Protein AF-A0A3A4WK89-F1 (afdb_monomer)

Solvent-accessible surface area (backbone atoms only — not comparable to full-atom values): 2494 Å² total; per-residue (Å²): 136,88,64,74,42,79,38,82,39,36,22,71,68,32,46,50,51,50,54,50,39,45,78,73,64,44,88,36,71,46,78,47,65,92,83,56,87,54,44,131

Structure (mmCIF, N/CA/C/O backbone):
data_AF-A0A3A4WK89-F1
#
_entry.id   AF-A0A3A4WK89-F1
#
loop_
_atom_site.group_PDB
_atom_site.id
_atom_site.type_symbol
_atom_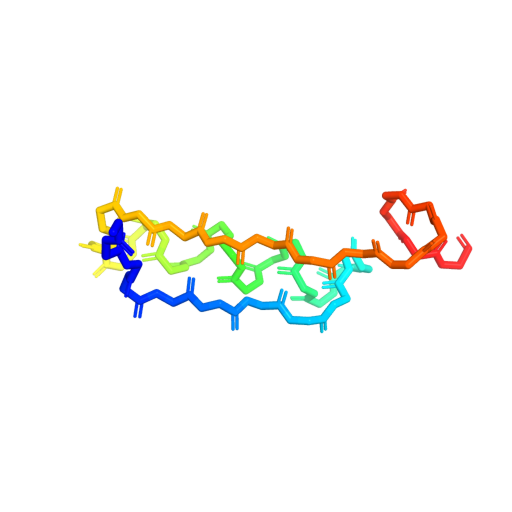site.label_atom_id
_atom_site.label_alt_id
_atom_site.label_comp_id
_atom_site.label_asym_id
_atom_site.label_entity_id
_atom_site.label_seq_id
_atom_site.pdbx_PDB_ins_code
_atom_site.Cartn_x
_atom_site.Cartn_y
_atom_site.Cartn_z
_atom_site.occupancy
_atom_site.B_iso_or_equiv
_atom_site.auth_seq_id
_atom_site.auth_comp_id
_atom_site.auth_asym_id
_atom_site.auth_atom_id
_atom_site.pdbx_PDB_model_num
ATOM 1 N N . MET A 1 1 ? -12.740 -11.752 2.630 1.00 69.94 1 MET A N 1
ATOM 2 C CA . MET A 1 1 ? -11.652 -11.001 3.294 1.00 69.94 1 MET A CA 1
ATOM 3 C C . MET A 1 1 ? -11.702 -9.599 2.738 1.00 69.94 1 MET A C 1
ATOM 5 O O . MET A 1 1 ? -11.490 -9.467 1.542 1.00 69.94 1 MET A O 1
ATOM 9 N N . ASP A 1 2 ? -11.957 -8.598 3.573 1.00 92.19 2 ASP A N 1
ATOM 10 C CA . ASP A 1 2 ? -12.036 -7.210 3.105 1.00 92.19 2 ASP A CA 1
ATOM 11 C C . ASP A 1 2 ? -10.672 -6.522 3.214 1.00 92.19 2 ASP A C 1
ATOM 13 O O . ASP A 1 2 ? -9.841 -6.903 4.051 1.00 92.19 2 ASP A O 1
ATOM 17 N N . TYR A 1 3 ? -10.434 -5.566 2.322 1.00 97.19 3 TYR A N 1
ATOM 18 C CA . TYR A 1 3 ? -9.275 -4.680 2.272 1.00 97.19 3 TYR A CA 1
ATOM 19 C C . TYR A 1 3 ? -9.800 -3.264 2.047 1.00 97.19 3 TYR A C 1
ATOM 21 O O . TYR A 1 3 ? -10.722 -3.081 1.255 1.00 97.19 3 TYR A O 1
ATOM 29 N N . ASP A 1 4 ? -9.200 -2.278 2.704 1.00 97.94 4 ASP A N 1
ATOM 30 C CA . ASP A 1 4 ? -9.554 -0.869 2.507 1.00 97.94 4 ASP A CA 1
ATOM 31 C C . ASP A 1 4 ? -8.855 -0.291 1.266 1.00 97.94 4 ASP A C 1
ATOM 33 O O . ASP A 1 4 ? -9.375 0.603 0.605 1.00 97.94 4 ASP A O 1
ATOM 37 N N . LEU A 1 5 ? -7.668 -0.818 0.939 1.00 97.75 5 LEU A N 1
ATOM 38 C CA . LEU A 1 5 ? -6.894 -0.458 -0.245 1.00 97.75 5 LEU A CA 1
ATOM 39 C C . LEU A 1 5 ? -6.106 -1.665 -0.758 1.00 97.75 5 LEU A C 1
ATOM 41 O O . LEU A 1 5 ? -5.530 -2.429 0.020 1.00 97.75 5 LEU A O 1
ATOM 45 N N . LEU A 1 6 ? -6.036 -1.788 -2.080 1.00 97.81 6 LEU A N 1
ATOM 46 C CA . LEU A 1 6 ? -5.179 -2.732 -2.783 1.00 97.81 6 LEU A CA 1
ATOM 47 C C . LEU A 1 6 ? -4.251 -1.960 -3.721 1.00 97.81 6 LEU A C 1
ATOM 49 O O . LEU A 1 6 ? -4.709 -1.231 -4.597 1.00 97.81 6 LEU A O 1
ATOM 53 N N . VAL A 1 7 ? -2.947 -2.109 -3.510 1.00 97.69 7 VAL 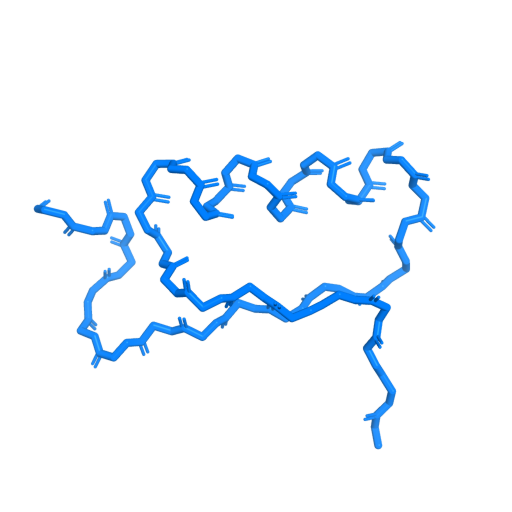A N 1
ATOM 54 C CA . VAL A 1 7 ? -1.891 -1.474 -4.301 1.00 97.69 7 VAL A CA 1
ATOM 55 C C . VAL A 1 7 ? -1.284 -2.517 -5.233 1.00 97.69 7 VAL A C 1
ATOM 57 O O . VAL A 1 7 ? -0.894 -3.595 -4.786 1.00 97.69 7 VAL A O 1
ATOM 60 N N . ILE A 1 8 ? -1.202 -2.200 -6.524 1.00 97.44 8 ILE A N 1
ATOM 61 C CA . ILE A 1 8 ? -0.567 -3.057 -7.530 1.00 97.44 8 ILE A CA 1
ATOM 62 C C . ILE A 1 8 ? 0.808 -2.472 -7.858 1.00 97.44 8 ILE A C 1
ATOM 64 O O . ILE A 1 8 ? 0.907 -1.346 -8.345 1.00 97.44 8 ILE A O 1
ATOM 68 N N . GLY A 1 9 ? 1.850 -3.252 -7.580 1.00 97.06 9 GLY A N 1
ATOM 69 C CA . GLY A 1 9 ? 3.254 -2.862 -7.642 1.00 97.06 9 GLY A CA 1
ATOM 70 C C . GLY A 1 9 ? 3.802 -2.467 -6.268 1.00 97.06 9 GLY A C 1
ATOM 71 O O . GLY A 1 9 ? 3.206 -1.672 -5.544 1.00 97.06 9 GLY A O 1
ATOM 72 N N . SER A 1 10 ? 4.968 -3.007 -5.919 1.00 96.75 10 SER A N 1
ATOM 73 C CA . SER A 1 10 ? 5.661 -2.792 -4.637 1.00 96.75 10 SER A CA 1
ATOM 74 C C . SER A 1 10 ? 6.946 -1.964 -4.765 1.00 96.75 10 SER A C 1
ATOM 76 O O . SER A 1 10 ? 7.782 -1.952 -3.860 1.00 96.75 10 SER A O 1
ATOM 78 N N . GLY A 1 11 ? 7.104 -1.253 -5.887 1.00 96.38 11 GLY A N 1
ATOM 79 C CA . GLY A 1 11 ? 8.156 -0.254 -6.069 1.00 96.38 11 GLY A CA 1
ATOM 80 C C . GLY A 1 11 ? 8.049 0.907 -5.075 1.00 96.38 11 GLY A C 1
ATOM 81 O O . GLY A 1 11 ? 7.126 0.968 -4.260 1.00 96.38 11 GLY A O 1
ATOM 82 N N . SER A 1 12 ? 8.958 1.878 -5.174 1.00 97.12 12 SER A N 1
ATOM 83 C CA . SER A 1 12 ? 9.012 3.038 -4.265 1.00 97.12 12 SER A CA 1
ATOM 84 C C . SER A 1 12 ? 7.657 3.739 -4.086 1.00 97.12 12 SER A C 1
ATOM 86 O O . SER A 1 12 ? 7.255 4.030 -2.961 1.00 97.12 12 SER A O 1
ATOM 88 N N . ALA A 1 13 ? 6.916 3.939 -5.178 1.00 96.81 13 ALA A N 1
ATOM 89 C CA . ALA A 1 13 ? 5.590 4.547 -5.146 1.00 96.81 13 ALA A CA 1
ATOM 90 C C . ALA A 1 13 ? 4.544 3.664 -4.444 1.00 96.81 13 ALA A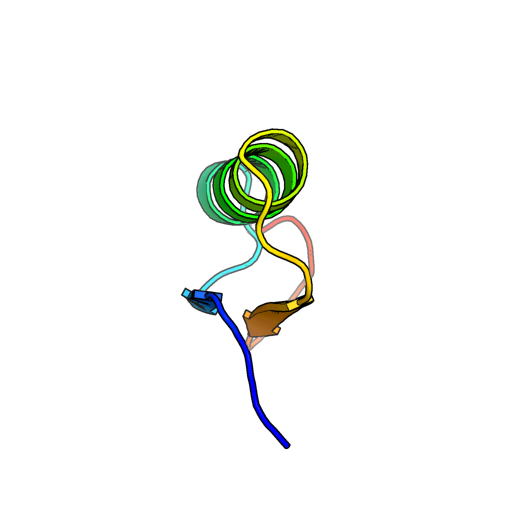 C 1
ATOM 92 O O . ALA A 1 13 ? 3.765 4.163 -3.635 1.00 96.81 13 ALA A O 1
ATOM 93 N N . GLY A 1 14 ? 4.534 2.358 -4.724 1.00 97.56 14 GLY A N 1
ATOM 94 C CA . GLY A 1 14 ? 3.550 1.429 -4.167 1.00 97.56 14 GLY A CA 1
ATOM 95 C C . GLY A 1 14 ? 3.739 1.205 -2.670 1.00 97.56 14 GLY A C 1
ATOM 96 O O . GLY A 1 14 ? 2.781 1.281 -1.900 1.00 97.56 14 GLY A O 1
ATOM 97 N N . ALA A 1 15 ? 4.989 1.029 -2.240 1.00 96.81 15 ALA A N 1
ATOM 98 C CA . ALA A 1 15 ? 5.330 0.924 -0.827 1.00 96.81 15 ALA A CA 1
ATOM 99 C C . ALA A 1 15 ? 4.979 2.213 -0.061 1.00 96.81 15 ALA A C 1
ATOM 101 O O . ALA A 1 15 ? 4.356 2.146 1.000 1.00 96.81 15 ALA A O 1
ATOM 102 N N . ALA A 1 16 ? 5.307 3.387 -0.618 1.00 97.94 16 ALA A N 1
ATOM 103 C CA . ALA A 1 16 ? 4.969 4.670 -0.003 1.00 97.94 16 ALA A CA 1
ATOM 104 C C . ALA A 1 16 ? 3.451 4.892 0.084 1.00 97.94 16 ALA A C 1
ATOM 106 O O . ALA A 1 16 ? 2.953 5.330 1.119 1.00 97.94 16 ALA A O 1
ATOM 107 N N . ALA A 1 17 ? 2.702 4.546 -0.967 1.00 98.19 17 ALA A N 1
ATOM 108 C CA . ALA A 1 17 ? 1.246 4.646 -0.974 1.00 98.19 17 ALA A CA 1
ATOM 109 C C . 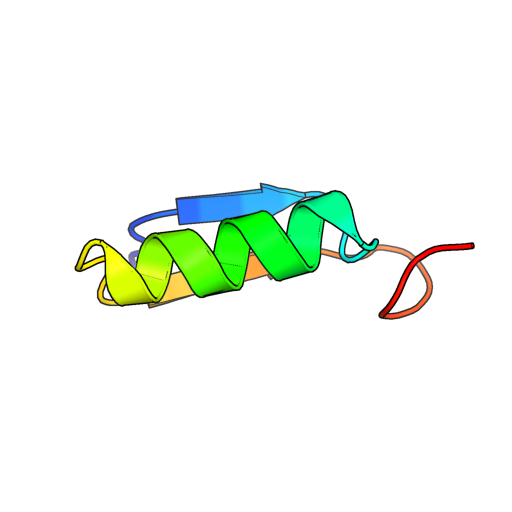ALA A 1 17 ? 0.604 3.724 0.074 1.00 98.19 17 ALA A C 1
ATOM 111 O O . ALA A 1 17 ? -0.287 4.155 0.807 1.00 98.19 17 ALA A O 1
ATOM 112 N N . ALA A 1 18 ? 1.084 2.482 0.189 1.00 98.06 18 ALA A N 1
ATOM 113 C CA . ALA A 1 18 ? 0.577 1.527 1.168 1.00 98.06 18 ALA A CA 1
ATOM 114 C C . ALA A 1 18 ? 0.840 1.984 2.611 1.00 98.06 18 ALA A C 1
ATOM 116 O O . ALA A 1 18 ? -0.074 1.970 3.436 1.00 98.06 18 ALA A O 1
ATOM 117 N N . ALA A 1 19 ? 2.059 2.451 2.901 1.00 97.88 19 ALA A N 1
ATOM 118 C CA . ALA A 1 19 ? 2.406 3.001 4.210 1.00 97.88 19 ALA A CA 1
ATOM 119 C C . ALA A 1 19 ? 1.555 4.235 4.540 1.00 97.88 19 ALA A C 1
ATOM 121 O O . ALA A 1 19 ? 0.957 4.317 5.614 1.00 97.88 19 ALA A O 1
ATOM 122 N N . ARG A 1 20 ? 1.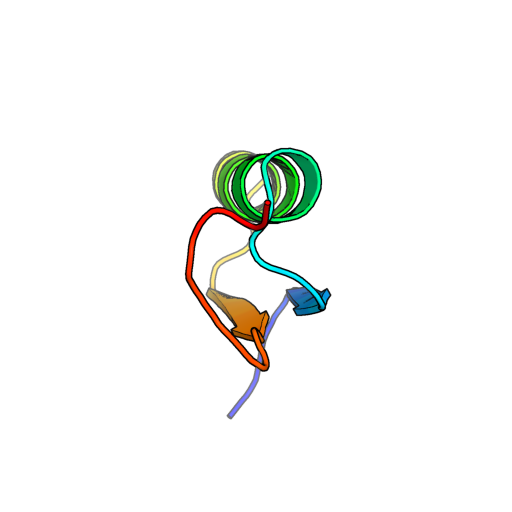412 5.157 3.581 1.00 98.38 20 ARG A N 1
ATOM 123 C CA . ARG A 1 20 ? 0.625 6.375 3.774 1.00 98.38 20 ARG A CA 1
ATOM 124 C C . ARG A 1 20 ? -0.857 6.084 4.007 1.00 98.38 20 ARG A C 1
ATOM 126 O O . ARG A 1 20 ? -1.492 6.777 4.794 1.00 98.38 20 ARG A O 1
ATOM 133 N N . ALA A 1 21 ? -1.414 5.061 3.365 1.00 98.38 21 ALA A N 1
ATOM 134 C CA . ALA A 1 21 ? -2.797 4.653 3.592 1.00 98.38 21 ALA A CA 1
ATOM 135 C C . ALA A 1 21 ? -3.034 4.178 5.036 1.00 98.38 21 ALA A C 1
ATOM 137 O O . ALA A 1 21 ? -4.054 4.530 5.628 1.00 98.38 21 ALA A O 1
ATOM 138 N N . LEU A 1 22 ? -2.081 3.450 5.629 1.00 98.12 22 LEU A N 1
ATOM 139 C CA . LEU A 1 22 ? -2.152 3.038 7.036 1.00 98.12 22 LEU A CA 1
ATOM 140 C C . LEU A 1 22 ? -2.112 4.249 7.980 1.00 98.12 22 LEU A C 1
ATOM 142 O O . LEU A 1 22 ? -2.915 4.334 8.905 1.00 98.12 22 LEU A O 1
ATOM 146 N N . GLU A 1 23 ? -1.238 5.224 7.715 1.00 98.56 23 GLU A N 1
ATOM 147 C CA . GLU A 1 23 ? -1.175 6.476 8.488 1.00 98.56 23 GLU A CA 1
ATOM 148 C C . GLU A 1 23 ? -2.471 7.297 8.406 1.00 98.56 23 GLU A C 1
ATOM 150 O O . GLU A 1 23 ? -2.823 8.007 9.346 1.00 98.56 23 GLU A O 1
ATOM 155 N N . LEU A 1 24 ? -3.183 7.205 7.280 1.00 98.31 24 LEU A N 1
ATOM 156 C CA . LEU A 1 24 ? -4.462 7.878 7.045 1.00 98.31 24 LEU A CA 1
ATOM 157 C C . LEU A 1 24 ? -5.671 7.098 7.589 1.00 98.31 24 LEU A C 1
ATOM 159 O O . LEU A 1 24 ? -6.804 7.552 7.435 1.00 98.31 24 LEU A O 1
ATOM 163 N N . GLY A 1 25 ? -5.449 5.958 8.249 1.00 98.25 25 GLY A N 1
ATOM 164 C CA . GLY A 1 25 ? -6.492 5.207 8.946 1.00 98.25 25 GLY A CA 1
ATOM 165 C C . GLY A 1 25 ? -7.062 4.012 8.184 1.00 98.25 25 GLY A C 1
ATOM 166 O O . GLY A 1 25 ? -8.045 3.428 8.646 1.00 98.25 25 GLY A O 1
ATOM 167 N N . ALA A 1 26 ? -6.459 3.606 7.061 1.00 98.12 26 ALA A N 1
ATOM 168 C CA . ALA A 1 26 ? -6.747 2.292 6.494 1.00 98.12 26 ALA A CA 1
ATOM 169 C C . ALA A 1 26 ? -6.375 1.215 7.524 1.00 98.12 26 ALA A C 1
ATOM 171 O O . ALA A 1 26 ? -5.274 1.209 8.073 1.00 98.12 26 ALA A O 1
ATOM 172 N N . LYS A 1 27 ? -7.293 0.293 7.797 1.00 97.62 27 LYS A N 1
ATOM 173 C CA . LYS A 1 27 ? -7.087 -0.810 8.741 1.00 97.62 27 LYS A CA 1
ATOM 174 C C . LYS A 1 27 ? -6.373 -1.973 8.077 1.00 97.62 27 LYS A C 1
ATOM 176 O O . LYS A 1 27 ? -5.663 -2.722 8.747 1.00 97.62 27 LYS A O 1
ATOM 181 N N . LYS A 1 28 ? -6.583 -2.155 6.772 1.00 97.81 28 LYS A N 1
ATOM 182 C CA . LYS A 1 28 ? -6.008 -3.272 6.034 1.00 97.81 28 LYS A CA 1
ATOM 183 C C . LYS A 1 28 ? -5.693 -2.908 4.591 1.00 97.81 28 LYS A C 1
ATOM 185 O O . LYS A 1 28 ? -6.587 -2.739 3.764 1.00 97.81 28 LYS A O 1
ATOM 190 N N . VAL A 1 29 ? -4.399 -2.866 4.290 1.00 98.12 29 VAL A N 1
ATOM 191 C CA . VAL A 1 29 ? -3.865 -2.580 2.957 1.00 98.12 29 VAL A CA 1
ATOM 192 C C . VAL A 1 29 ? -3.211 -3.838 2.395 1.00 98.12 29 VAL A C 1
ATOM 194 O O . VAL A 1 2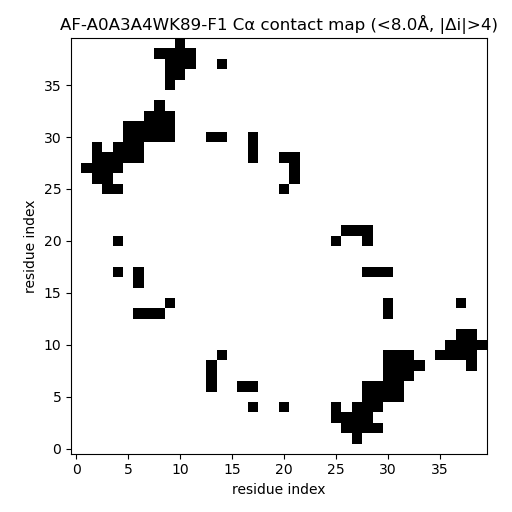9 ? -2.421 -4.490 3.074 1.00 98.12 29 VAL A O 1
ATOM 197 N N . GLY A 1 30 ? -3.568 -4.200 1.166 1.00 97.69 30 GLY A N 1
ATOM 198 C CA . GLY A 1 30 ? -2.920 -5.265 0.407 1.00 97.69 30 GLY A CA 1
ATOM 199 C C . GLY A 1 30 ? -1.958 -4.673 -0.614 1.00 97.69 30 GLY A C 1
ATOM 200 O O . GLY A 1 30 ? -2.295 -3.692 -1.271 1.00 97.69 30 GLY A O 1
ATOM 201 N N . VAL A 1 31 ? -0.784 -5.277 -0.772 1.00 97.62 31 VAL A N 1
ATOM 202 C CA . VAL A 1 31 ? 0.153 -4.954 -1.855 1.00 97.62 31 VAL A CA 1
ATOM 203 C C . VAL A 1 31 ? 0.360 -6.217 -2.676 1.00 97.62 31 VAL A C 1
ATOM 205 O O . VAL A 1 31 ? 0.636 -7.275 -2.111 1.00 97.62 31 VAL A O 1
ATOM 208 N N . ILE A 1 32 ? 0.195 -6.114 -3.992 1.00 97.56 32 ILE A N 1
ATOM 209 C CA . ILE A 1 32 ? 0.426 -7.207 -4.937 1.00 97.56 32 ILE A CA 1
ATOM 210 C C . ILE A 1 32 ? 1.634 -6.847 -5.791 1.00 97.56 32 ILE A C 1
ATOM 212 O O . ILE A 1 32 ? 1.663 -5.793 -6.420 1.00 97.56 32 ILE A O 1
ATOM 216 N N . GLU A 1 33 ? 2.605 -7.748 -5.828 1.00 97.56 33 GLU A N 1
ATOM 217 C CA . GLU A 1 33 ? 3.794 -7.672 -6.668 1.00 97.56 33 GLU A CA 1
ATOM 218 C C . GLU A 1 33 ? 3.911 -8.964 -7.473 1.00 97.56 33 GLU A C 1
ATOM 220 O O . GLU A 1 33 ? 3.637 -10.042 -6.944 1.00 97.56 33 GLU A O 1
ATOM 225 N N . GLN A 1 34 ? 4.290 -8.848 -8.744 1.00 96.88 34 GLN A N 1
ATOM 226 C CA . GLN A 1 34 ? 4.482 -10.004 -9.614 1.00 96.88 34 GLN A CA 1
ATOM 227 C C . GLN A 1 34 ? 5.908 -10.556 -9.518 1.00 96.88 34 GLN A C 1
ATOM 229 O O . GLN A 1 34 ? 6.090 -11.764 -9.635 1.00 96.88 34 GLN A O 1
ATOM 234 N N . ASP A 1 35 ? 6.901 -9.682 -9.345 1.00 95.19 35 ASP A N 1
ATOM 235 C CA . ASP A 1 35 ? 8.317 -10.052 -9.344 1.00 95.19 35 ASP A CA 1
ATOM 236 C C . ASP A 1 35 ? 8.942 -9.887 -7.950 1.00 95.19 35 ASP A C 1
ATOM 238 O O . ASP A 1 35 ? 8.792 -10.761 -7.092 1.00 95.19 35 ASP A O 1
ATOM 242 N N . ARG A 1 36 ? 9.610 -8.753 -7.690 1.00 93.56 36 ARG A N 1
ATOM 243 C CA . ARG A 1 36 ? 10.365 -8.520 -6.454 1.00 93.56 36 ARG A CA 1
ATOM 244 C C . ARG A 1 36 ? 9.889 -7.297 -5.685 1.00 93.5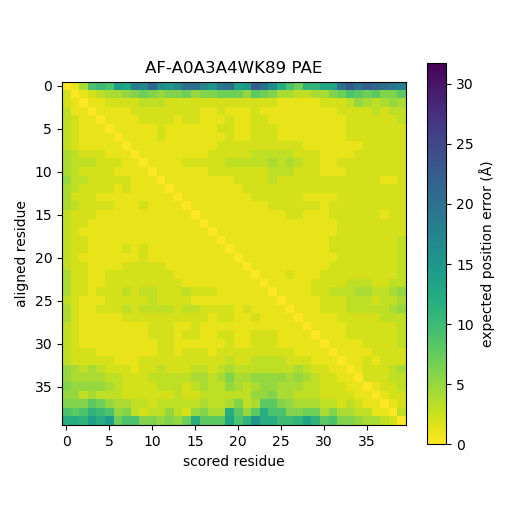6 36 ARG A C 1
ATOM 246 O O . ARG A 1 36 ? 9.614 -6.241 -6.256 1.00 93.56 36 ARG A O 1
ATOM 253 N N . LEU A 1 37 ? 9.879 -7.429 -4.359 1.00 92.38 37 LEU A N 1
ATOM 25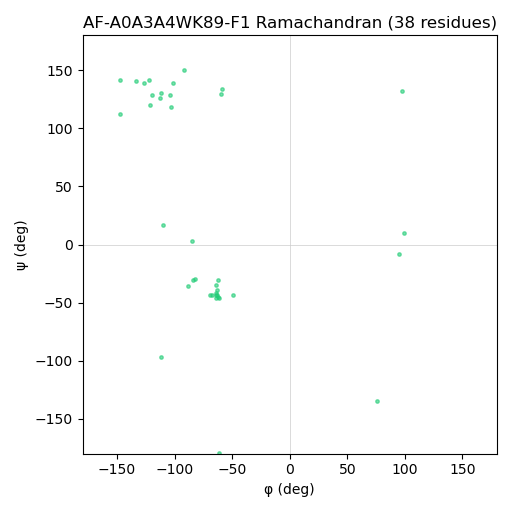4 C CA . LEU A 1 37 ? 9.610 -6.306 -3.467 1.00 92.38 37 LEU A CA 1
ATOM 255 C C . LEU A 1 37 ? 10.629 -5.184 -3.690 1.00 92.38 37 LEU A C 1
ATOM 257 O O . LEU A 1 37 ? 11.831 -5.440 -3.750 1.00 92.38 37 LEU A O 1
ATOM 261 N N . GLY A 1 38 ? 10.149 -3.944 -3.789 1.00 90.25 38 GLY A N 1
ATOM 262 C CA . GLY A 1 38 ? 10.988 -2.766 -4.026 1.00 90.25 38 GLY A CA 1
ATOM 263 C C . GLY A 1 38 ? 11.111 -2.349 -5.495 1.00 90.25 38 GLY A C 1
ATOM 264 O O . GLY A 1 38 ? 11.583 -1.242 -5.758 1.00 90.25 38 GLY A O 1
ATOM 265 N N . GLY A 1 39 ? 10.605 -3.145 -6.443 1.00 88.94 39 GLY A N 1
ATOM 266 C CA . GLY A 1 39 ? 10.614 -2.803 -7.868 1.00 88.94 39 GLY A CA 1
ATOM 267 C C . GLY A 1 39 ? 11.990 -2.982 -8.512 1.00 88.94 39 GLY A C 1
ATOM 268 O O . GLY A 1 39 ? 12.605 -4.025 -8.301 1.00 88.94 39 GLY A O 1
ATOM 269 N N . THR A 1 40 ? 12.422 -1.996 -9.317 1.00 80.69 40 THR A N 1
ATOM 270 C CA . THR A 1 40 ? 13.627 -2.015 -10.181 1.00 80.69 40 THR A CA 1
ATOM 271 C C . THR A 1 40 ? 14.818 -2.716 -9.589 1.00 80.69 40 THR A C 1
ATOM 273 O O . THR A 1 40 ? 15.110 -2.525 -8.385 1.00 80.69 40 THR A O 1
#

Foldseek 3Di:
DDFPEEFEDQAPVRVVVQVVVVVVPGPHYHYDYDDDHHHD

Secondary structure (DSSP, 8-state):
---SEEEE--BHHHHHHHHHHHHTT-S-EEEE-SS-TB--

Nearest PDB structures (foldseek):
  3llv-assembly1_A  TM=9.047E-01  e=2.214E-01  Archaeoglobus fulgidus DSM 4304
  8h5v-assembly1_A  TM=4.746E-01  e=2.459E+00  Vibrio cholerae O395
  3c97-assembly1_A-2  TM=5.465E-01  e=4.892E+00  Aspergillus oryzae RIB40
  3bss-assembly1_A  TM=6.892E-01  e=9.734E+00  Campylobacter jejuni
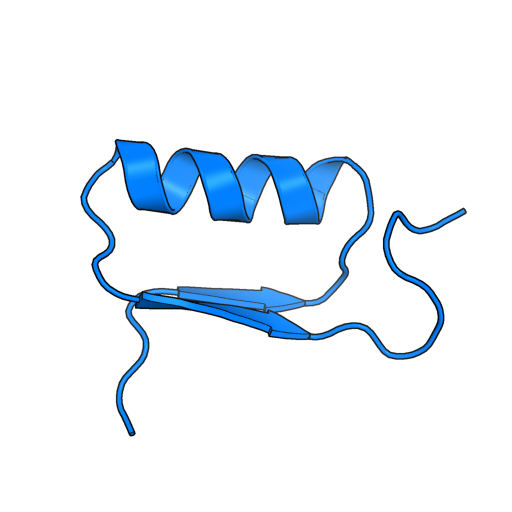
Mean predicted aligned error: 2.5 Å

Sequence (40 aa):
MDYDLLVIGSGSAGAAAAARALELGAKKVGVIEQDRLGGT

pLDDT: mean 95.71, std 5.31, range [69.94, 98.56]

Radius of gyration: 9.95 Å; Cα contacts (8 Å, |Δi|>4): 61; chains: 1; bounding box: 26×19×19 Å